Protein AF-A0A3U9QLY7-F1 (afdb_monomer)

Radius of gyration: 13.48 Å; Cα contacts (8 Å, |Δi|>4): 60; chains: 1; bounding box: 34×20×33 Å

Nearest PDB structures (foldseek):
  2a0s-assembly1_A  TM=5.615E-01  e=3.331E+00  Plasmodium vivax
  6j30-assembly1_H  TM=6.116E-01  e=9.975E+00  Saccharomyces cerevisiae S288C
  6jdr-assembly1_A  TM=3.578E-01  e=2.744E+00  Porcine reproductive and respiratory syndrome virus
  8yqu-assembly1_G  TM=4.434E-01  e=7.224E+00  African swine fever virus

Organism: Salmonella enterica I (NCBI:txid59201)

Foldseek 3Di:
DPDDDPPQPPAWAWDDDDPQTWIAGPVGDIGDDDPVVNVVHHHQDPCNVVVVVVVVVVD

Mean predicted aligned error: 7.48 Å

Structure (mmCIF, N/CA/C/O backbone):
data_AF-A0A3U9QLY7-F1
#
_entry.id   AF-A0A3U9QLY7-F1
#
loop_
_atom_site.group_PDB
_atom_site.id
_atom_site.type_symbol
_atom_site.label_atom_id
_atom_site.label_alt_id
_atom_site.label_comp_id
_atom_site.label_asym_id
_atom_site.label_entity_id
_atom_site.label_seq_id
_atom_site.pdbx_PDB_ins_code
_atom_site.Cartn_x
_atom_site.Cartn_y
_atom_site.Cartn_z
_atom_site.occupancy
_atom_site.B_iso_or_equiv
_atom_site.auth_seq_id
_atom_site.auth_comp_id
_atom_site.auth_asym_id
_atom_site.auth_atom_id
_atom_site.pdbx_PDB_model_num
ATOM 1 N N . VAL A 1 1 ? 14.907 1.606 -22.083 1.00 46.88 1 VAL A N 1
ATOM 2 C CA . VAL A 1 1 ? 13.721 0.719 -22.136 1.00 46.88 1 VAL A CA 1
ATOM 3 C C . VAL A 1 1 ? 12.678 1.300 -21.202 1.00 46.88 1 VAL A C 1
A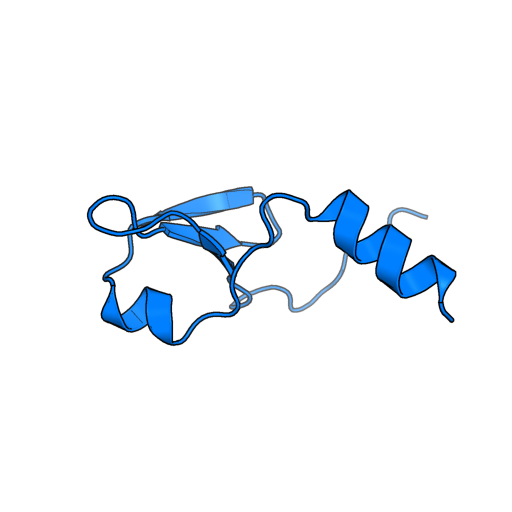TOM 5 O O . VAL A 1 1 ? 12.910 1.304 -20.002 1.00 46.88 1 VAL A O 1
ATOM 8 N N . ASN A 1 2 ? 11.580 1.840 -21.735 1.00 69.69 2 ASN A N 1
ATOM 9 C CA . ASN A 1 2 ? 10.449 2.275 -20.911 1.00 69.69 2 ASN A CA 1
ATOM 10 C C . ASN A 1 2 ? 9.577 1.051 -20.640 1.00 69.69 2 ASN A C 1
ATOM 12 O O . ASN A 1 2 ? 8.676 0.732 -21.413 1.00 69.69 2 ASN A O 1
ATOM 16 N N . TYR A 1 3 ? 9.919 0.312 -19.587 1.00 74.94 3 TYR A N 1
ATOM 17 C CA . TYR A 1 3 ? 9.096 -0.796 -19.127 1.00 74.94 3 TYR A CA 1
ATOM 18 C C . TYR A 1 3 ? 7.814 -0.232 -18.510 1.00 74.94 3 TYR A C 1
ATOM 20 O O . TYR A 1 3 ? 7.868 0.439 -17.482 1.00 74.94 3 TYR A O 1
ATOM 28 N N . ASN A 1 4 ? 6.676 -0.494 -19.153 1.00 72.56 4 ASN A N 1
ATOM 29 C CA . ASN A 1 4 ? 5.363 -0.191 -18.602 1.00 72.56 4 ASN A CA 1
ATOM 30 C C . ASN A 1 4 ? 4.730 -1.498 -18.096 1.00 72.56 4 ASN A C 1
ATOM 32 O O . ASN A 1 4 ? 4.385 -2.352 -18.921 1.00 72.56 4 ASN A O 1
ATOM 36 N N . PRO A 1 5 ? 4.607 -1.696 -16.776 1.00 73.06 5 PRO A N 1
ATOM 37 C CA . PRO A 1 5 ? 3.951 -2.875 -16.224 1.00 73.06 5 PRO A CA 1
ATOM 38 C C . PRO A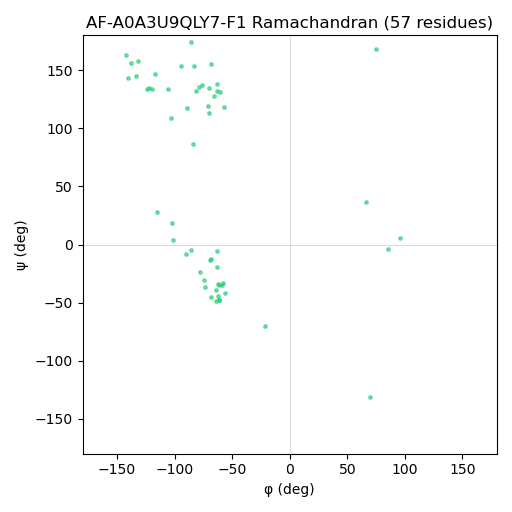 1 5 ? 2.487 -2.952 -16.685 1.00 73.06 5 PRO A C 1
ATOM 40 O O . PRO A 1 5 ? 1.740 -1.978 -16.622 1.00 73.06 5 PRO A O 1
ATOM 43 N N . LYS A 1 6 ? 2.080 -4.131 -17.167 1.00 79.69 6 LYS A N 1
ATOM 44 C CA . LYS A 1 6 ? 0.687 -4.447 -17.519 1.00 79.69 6 LYS A CA 1
ATOM 45 C C . LYS A 1 6 ? 0.007 -5.128 -16.32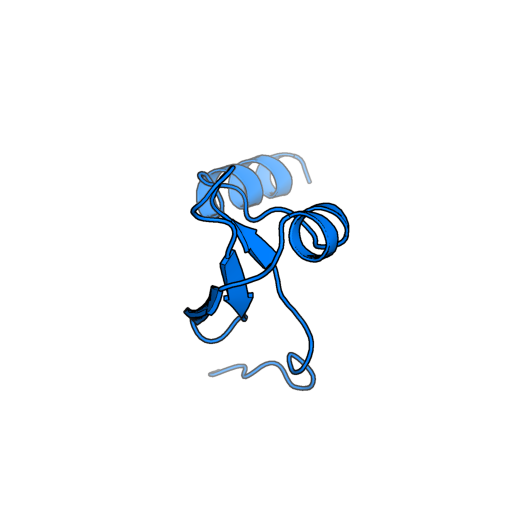6 1.00 79.69 6 LYS A C 1
ATOM 47 O O . LYS A 1 6 ? 0.688 -5.775 -15.538 1.00 79.69 6 LYS A O 1
ATOM 52 N N . ASN A 1 7 ? -1.318 -5.015 -16.225 1.00 78.62 7 ASN A N 1
ATOM 53 C CA . ASN A 1 7 ? -2.144 -5.597 -15.151 1.00 78.62 7 ASN A CA 1
ATOM 54 C C . ASN A 1 7 ? -1.908 -4.996 -13.752 1.00 78.62 7 ASN A C 1
ATOM 56 O O . ASN A 1 7 ? -1.949 -5.711 -12.756 1.00 78.62 7 ASN A O 1
ATOM 60 N N . LEU A 1 8 ? -1.664 -3.685 -13.669 1.00 79.69 8 LEU A N 1
ATOM 61 C CA . LEU A 1 8 ? -1.691 -2.963 -12.388 1.00 79.69 8 LEU A CA 1
ATOM 62 C C . LEU A 1 8 ? -3.096 -2.490 -11.992 1.00 79.69 8 LEU A C 1
ATOM 64 O O . LEU A 1 8 ? -3.282 -1.936 -10.910 1.00 79.69 8 LEU A O 1
ATOM 68 N N . ASP A 1 9 ? -4.077 -2.700 -12.868 1.00 80.19 9 ASP A N 1
ATOM 69 C CA . ASP A 1 9 ? -5.468 -2.366 -12.603 1.00 80.19 9 ASP A CA 1
ATOM 70 C C . ASP A 1 9 ? -5.991 -3.203 -11.426 1.00 80.19 9 ASP A C 1
ATOM 72 O O . ASP A 1 9 ? -5.749 -4.409 -11.350 1.00 80.19 9 ASP A O 1
ATOM 76 N N . GLY A 1 10 ? -6.643 -2.551 -10.465 1.00 82.62 10 GLY A N 1
ATOM 77 C CA . GLY A 1 10 ? -7.079 -3.194 -9.225 1.00 82.62 10 GLY A CA 1
ATOM 78 C C . GLY A 1 10 ? -6.034 -3.251 -8.102 1.00 82.62 10 GLY A C 1
ATOM 79 O O . GLY A 1 10 ? -6.372 -3.685 -6.999 1.00 82.62 10 GLY A O 1
ATOM 80 N N . ILE A 1 11 ? -4.790 -2.803 -8.325 1.00 88.19 11 ILE A N 1
ATOM 81 C CA . ILE A 1 11 ? -3.770 -2.737 -7.266 1.00 88.19 11 ILE A CA 1
ATOM 82 C C . ILE A 1 11 ? -3.836 -1.383 -6.561 1.00 88.19 11 ILE A C 1
ATOM 84 O O . ILE A 1 11 ? -3.556 -0.335 -7.143 1.00 88.19 11 ILE A O 1
ATOM 88 N N . TYR A 1 12 ? -4.151 -1.425 -5.268 1.00 91.25 12 TYR A N 1
ATOM 89 C CA . TYR A 1 12 ? -4.302 -0.241 -4.434 1.00 91.25 12 TYR A CA 1
ATOM 90 C C . TYR A 1 12 ? -3.575 -0.388 -3.101 1.00 91.25 12 TYR A C 1
ATOM 92 O O . TYR A 1 12 ? -3.574 -1.460 -2.493 1.00 91.25 12 TYR A O 1
ATOM 100 N N . PHE A 1 13 ? -3.027 0.721 -2.610 1.00 90.31 13 PHE A N 1
ATOM 101 C CA . PHE A 1 13 ? -2.373 0.802 -1.309 1.00 90.31 13 PHE A CA 1
ATOM 102 C C . PHE A 1 13 ? -3.079 1.808 -0.410 1.00 90.31 13 PHE A C 1
ATOM 104 O O . PHE A 1 13 ? -3.379 2.925 -0.823 1.00 90.31 13 PHE A O 1
ATOM 111 N N . ALA A 1 14 ? -3.325 1.422 0.833 1.00 92.31 14 ALA A N 1
ATOM 112 C CA . ALA A 1 14 ? -3.980 2.248 1.834 1.00 92.31 14 ALA A CA 1
ATOM 113 C C . ALA A 1 14 ? -3.019 3.280 2.451 1.00 92.31 14 ALA A C 1
ATOM 115 O O . ALA A 1 14 ? -1.896 2.942 2.829 1.00 92.31 14 ALA A O 1
ATOM 116 N N . LEU A 1 15 ? -3.481 4.523 2.600 1.00 88.94 15 LEU A N 1
ATOM 117 C CA . LEU A 1 15 ? -2.777 5.633 3.252 1.00 88.94 15 LEU A CA 1
ATOM 118 C C . LEU A 1 15 ? -3.748 6.508 4.064 1.00 88.94 15 LEU A C 1
ATOM 120 O O . LEU A 1 15 ? -4.963 6.425 3.890 1.00 88.94 15 LEU A O 1
ATOM 124 N N . GLY A 1 16 ? -3.209 7.325 4.972 1.00 82.81 16 GLY A N 1
ATOM 125 C CA . GLY A 1 16 ? -4.006 8.079 5.949 1.00 82.81 16 GLY A CA 1
ATOM 126 C C . GLY A 1 16 ? -4.548 7.199 7.085 1.00 82.81 16 GLY A C 1
ATOM 127 O O . GLY A 1 16 ? -4.448 5.976 7.027 1.00 82.81 16 GLY A O 1
ATOM 128 N N . ILE A 1 17 ? -5.067 7.822 8.145 1.00 74.94 17 ILE A N 1
ATOM 129 C CA . ILE A 1 17 ? -5.636 7.152 9.329 1.00 74.94 17 ILE A CA 1
ATOM 130 C C . ILE A 1 17 ? -6.889 7.940 9.754 1.00 74.94 17 ILE A C 1
ATOM 132 O O . ILE A 1 17 ? -6.891 9.167 9.641 1.00 74.94 17 ILE A O 1
ATOM 136 N N . GLY A 1 18 ? -7.937 7.257 10.226 1.00 72.94 18 GLY A N 1
ATOM 137 C CA . GLY A 1 18 ? -9.183 7.883 10.693 1.00 72.94 18 GLY A CA 1
ATOM 138 C C . GLY A 1 18 ? -9.997 8.506 9.555 1.00 72.94 18 GLY A C 1
ATOM 139 O O . GLY A 1 18 ? -10.169 7.887 8.507 1.00 72.94 18 GLY A O 1
ATOM 140 N N . ASP A 1 19 ? -10.444 9.756 9.720 1.00 75.50 19 ASP A N 1
ATOM 141 C CA . ASP A 1 19 ? -11.291 10.481 8.749 1.00 75.50 19 ASP A CA 1
ATOM 142 C C . ASP A 1 19 ? -10.633 10.740 7.379 1.00 75.50 19 ASP A C 1
ATOM 144 O O . ASP A 1 19 ? -11.271 11.242 6.455 1.00 75.50 19 ASP A O 1
ATOM 148 N N . SER A 1 20 ? -9.348 10.410 7.219 1.00 82.56 20 SER A N 1
ATOM 149 C CA . SER A 1 20 ? -8.611 10.576 5.961 1.00 82.56 20 SER A CA 1
ATOM 150 C C . SER A 1 20 ? -8.154 9.253 5.344 1.00 82.56 20 SER A C 1
ATOM 152 O O . SER A 1 20 ? -7.144 9.222 4.636 1.00 82.56 20 SER A O 1
ATOM 154 N N . CYS A 1 21 ? -8.871 8.154 5.601 1.00 89.44 21 CYS A N 1
ATOM 155 C CA . CYS A 1 21 ? -8.628 6.880 4.928 1.00 89.44 21 CYS A CA 1
ATOM 156 C C . CYS A 1 21 ? -8.733 7.034 3.404 1.00 89.44 21 CYS A C 1
ATOM 158 O O . CYS A 1 21 ? -9.775 7.377 2.841 1.00 89.44 21 CYS A O 1
ATOM 160 N N . LYS A 1 22 ? -7.619 6.761 2.727 1.00 92.00 22 LYS A N 1
ATOM 161 C CA . LYS A 1 22 ? -7.508 6.813 1.272 1.00 92.00 22 LYS A CA 1
ATOM 162 C C . LYS A 1 22 ? -6.850 5.545 0.755 1.00 92.00 22 LYS A C 1
ATOM 164 O O . LYS A 1 22 ? -6.112 4.875 1.480 1.00 92.00 22 LYS A O 1
ATOM 169 N N . LYS A 1 23 ? -7.087 5.241 -0.513 1.00 91.94 23 LYS A N 1
ATOM 170 C CA . LYS A 1 23 ? -6.271 4.313 -1.292 1.00 91.94 23 LYS A CA 1
ATOM 171 C C . LYS A 1 23 ? -5.618 5.038 -2.452 1.00 91.94 23 LYS A C 1
ATOM 173 O O . LYS A 1 23 ? -6.217 5.950 -3.011 1.00 91.94 23 LYS A O 1
ATOM 178 N N . LYS A 1 24 ? -4.413 4.616 -2.810 1.00 90.81 24 LYS A N 1
ATOM 179 C CA . LYS A 1 24 ? -3.652 5.136 -3.941 1.00 90.81 24 LYS A CA 1
ATOM 180 C C . LYS A 1 24 ? -3.327 4.009 -4.902 1.00 90.81 24 LYS A C 1
ATOM 182 O O . LYS A 1 24 ? -2.922 2.932 -4.458 1.00 90.81 24 LYS A O 1
ATOM 187 N N . ASP A 1 25 ? -3.524 4.246 -6.190 1.00 89.88 25 ASP A N 1
ATOM 188 C CA . ASP A 1 25 ? -3.087 3.314 -7.230 1.00 89.88 25 ASP A CA 1
ATOM 189 C C . ASP A 1 25 ? -1.619 3.547 -7.630 1.00 89.88 25 ASP A C 1
ATOM 191 O O . ASP A 1 25 ? -0.958 4.493 -7.191 1.00 89.88 25 ASP A O 1
ATOM 195 N N . CYS A 1 26 ? -1.093 2.669 -8.483 1.00 83.12 26 CYS A N 1
ATOM 196 C CA . CYS A 1 26 ? 0.273 2.772 -8.996 1.00 83.12 26 CYS A CA 1
ATOM 197 C C . CYS A 1 26 ? 0.496 3.953 -9.961 1.00 83.12 26 CYS A C 1
ATOM 199 O O . CYS A 1 26 ? 1.647 4.279 -10.248 1.00 83.12 26 CYS A O 1
ATOM 201 N N . TYR A 1 27 ? -0.571 4.586 -10.452 1.00 84.00 27 TYR A N 1
ATOM 202 C CA . TYR A 1 27 ? -0.532 5.774 -11.313 1.00 84.00 27 TYR A CA 1
ATOM 203 C C . TYR A 1 27 ? -0.556 7.079 -10.507 1.00 84.00 27 TYR A C 1
ATOM 205 O O . TYR A 1 27 ? -0.325 8.156 -11.054 1.00 84.00 27 TYR A O 1
ATOM 213 N N . GLY A 1 28 ? -0.774 6.980 -9.196 1.00 82.88 28 GLY A N 1
AT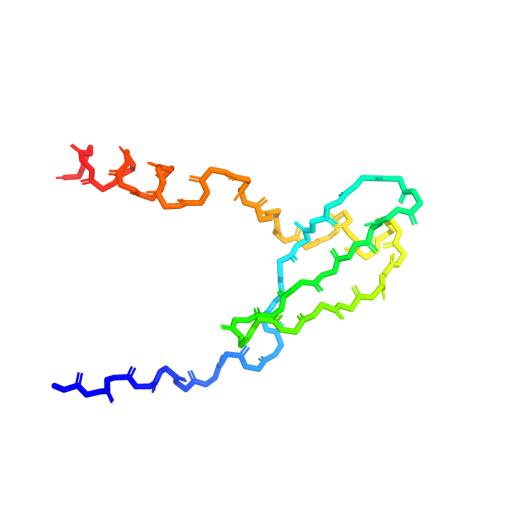OM 214 C CA . GLY A 1 28 ? -0.736 8.088 -8.261 1.00 82.88 28 GLY A CA 1
ATOM 215 C C . GLY A 1 28 ? -2.095 8.706 -7.951 1.00 82.88 28 GLY A C 1
ATOM 216 O O . GLY A 1 28 ? -2.109 9.693 -7.211 1.00 82.88 28 GLY A O 1
ATOM 217 N N . ASN A 1 29 ? -3.207 8.146 -8.436 1.00 88.44 29 ASN A N 1
ATOM 218 C CA . ASN A 1 29 ? -4.534 8.670 -8.110 1.00 88.44 29 ASN A CA 1
ATOM 219 C C . ASN A 1 29 ? -4.935 8.265 -6.691 1.00 88.44 29 ASN A C 1
ATOM 221 O O . ASN A 1 29 ? -4.732 7.118 -6.289 1.00 88.44 29 ASN A O 1
ATOM 225 N N . ASP A 1 30 ? -5.520 9.203 -5.948 1.00 90.94 30 ASP A N 1
ATOM 226 C CA . ASP A 1 30 ? -5.993 8.992 -4.583 1.00 90.94 30 ASP A CA 1
ATOM 227 C C . ASP A 1 30 ? -7.524 8.901 -4.556 1.00 90.94 30 ASP A C 1
ATOM 229 O O . ASP A 1 30 ? -8.227 9.743 -5.116 1.00 90.94 30 ASP A O 1
ATOM 233 N N . PHE A 1 31 ? -8.045 7.908 -3.843 1.00 91.44 31 PHE A N 1
ATOM 234 C CA . PHE A 1 31 ? -9.474 7.668 -3.677 1.00 91.44 31 PHE A CA 1
ATOM 235 C C . PHE A 1 31 ? -9.812 7.634 -2.194 1.00 91.44 31 PHE A C 1
ATOM 237 O O . PHE A 1 31 ? -9.129 6.969 -1.414 1.00 91.44 31 PHE A O 1
ATOM 244 N N . LEU A 1 32 ? -10.878 8.325 -1.799 1.00 91.94 32 LEU A N 1
ATOM 245 C CA . LEU A 1 32 ? -11.429 8.207 -0.451 1.00 91.94 32 LEU A CA 1
ATOM 246 C C . LEU A 1 32 ? -12.076 6.834 -0.283 1.00 91.94 32 LEU A C 1
ATOM 248 O O . LEU A 1 32 ? -12.805 6.378 -1.164 1.00 91.94 32 LEU A O 1
ATOM 252 N N . ILE A 1 33 ? -11.804 6.188 0.846 1.00 91.75 33 ILE A N 1
ATOM 253 C CA . ILE A 1 33 ? -12.365 4.880 1.184 1.00 91.75 33 ILE A CA 1
ATOM 254 C C . ILE A 1 33 ? -12.775 4.833 2.646 1.00 91.75 33 ILE A C 1
ATOM 256 O O . ILE A 1 33 ? -12.240 5.554 3.487 1.00 91.75 33 ILE A O 1
ATOM 260 N N . SER A 1 34 ? -13.702 3.936 2.962 1.00 91.06 34 SER A N 1
ATOM 261 C CA . SER A 1 34 ? -14.058 3.653 4.348 1.00 91.06 34 SER A CA 1
ATOM 262 C C . SER A 1 34 ? -12.912 2.956 5.084 1.00 91.06 34 SER A C 1
ATOM 264 O O . SER A 1 34 ? -12.105 2.236 4.490 1.00 91.06 34 SER A O 1
ATOM 266 N N . GLU A 1 35 ? -12.892 3.090 6.408 1.00 88.31 35 GLU A N 1
ATOM 267 C CA . GLU A 1 35 ? -11.900 2.431 7.263 1.00 88.31 35 GLU A CA 1
ATOM 268 C C . GLU A 1 35 ? -11.913 0.895 7.106 1.00 88.31 35 GLU A C 1
ATOM 270 O O . GLU A 1 35 ? -10.869 0.245 7.163 1.00 88.31 35 GLU A O 1
ATOM 275 N N . SER A 1 36 ? -13.085 0.306 6.843 1.00 90.19 36 SER A N 1
ATOM 276 C CA . SER A 1 36 ? -13.239 -1.130 6.581 1.00 90.19 36 SER A CA 1
ATOM 277 C C . SER A 1 36 ? -12.469 -1.579 5.338 1.00 90.19 36 SER A C 1
ATOM 279 O O . SER A 1 36 ? -11.705 -2.539 5.417 1.00 90.19 36 SER A O 1
ATOM 281 N N . GLU A 1 37 ? -12.598 -0.863 4.213 1.00 89.44 37 GLU A N 1
ATOM 282 C CA . GLU A 1 37 ? -11.782 -1.122 3.016 1.00 89.44 37 GLU A CA 1
ATOM 283 C C . GLU A 1 37 ? -10.303 -0.883 3.324 1.00 89.44 37 GLU A C 1
ATOM 285 O O . GLU A 1 37 ? -9.452 -1.714 3.001 1.00 89.44 37 GLU A O 1
ATOM 290 N N . TRP A 1 38 ? -9.997 0.215 4.021 1.00 91.56 38 TRP A N 1
ATOM 291 C CA . TRP A 1 38 ? -8.626 0.587 4.353 1.00 91.56 38 TRP A CA 1
ATOM 292 C C . TRP A 1 38 ? -7.913 -0.531 5.102 1.00 91.56 38 TRP A C 1
ATOM 294 O O . TRP A 1 38 ? -6.769 -0.833 4.771 1.00 91.56 38 TRP A O 1
ATOM 304 N N . LYS A 1 39 ? -8.579 -1.199 6.054 1.00 88.69 39 LYS A N 1
ATOM 305 C CA . LYS A 1 39 ? -8.030 -2.330 6.824 1.00 88.69 39 LYS A CA 1
ATOM 306 C C . LYS A 1 39 ? -7.661 -3.527 5.948 1.00 88.69 39 LYS A C 1
ATOM 308 O O . LYS A 1 39 ? -6.634 -4.143 6.230 1.00 88.69 39 LYS A O 1
ATOM 313 N N . THR A 1 40 ? -8.407 -3.790 4.877 1.00 90.25 40 THR A N 1
ATOM 314 C CA . THR A 1 40 ? -8.165 -4.931 3.971 1.00 90.25 40 THR A CA 1
ATOM 315 C C . THR A 1 40 ? -7.012 -4.717 2.986 1.00 90.25 40 THR A C 1
ATOM 317 O O . THR A 1 40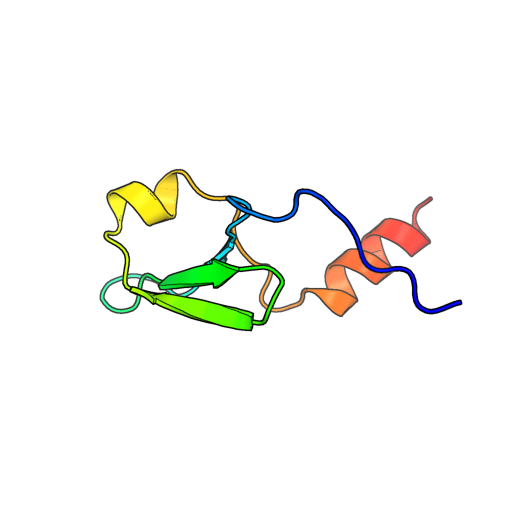 ? -6.405 -5.684 2.536 1.00 90.25 40 THR A O 1
ATOM 320 N N . LEU A 1 41 ? -6.668 -3.464 2.676 1.00 89.94 41 LEU A N 1
ATOM 321 C CA . LEU A 1 41 ? -5.640 -3.134 1.684 1.00 89.94 41 LEU A CA 1
ATOM 322 C C . LEU A 1 41 ? -4.211 -3.187 2.250 1.00 89.94 41 LEU A C 1
ATOM 324 O O . LEU A 1 41 ? -4.004 -2.930 3.439 1.00 89.94 41 LEU A O 1
ATOM 328 N N . PRO A 1 42 ? -3.183 -3.445 1.426 1.00 89.00 42 PRO A N 1
ATOM 329 C CA . PRO A 1 42 ? -1.791 -3.300 1.846 1.00 89.00 42 PRO A CA 1
ATOM 330 C C . PRO A 1 42 ? -1.487 -1.837 2.194 1.00 89.00 42 PRO A C 1
ATOM 332 O O . PRO A 1 42 ? -1.928 -0.924 1.498 1.00 89.00 42 PRO A O 1
ATOM 335 N N . LYS A 1 43 ? -0.745 -1.585 3.280 1.00 87.88 43 LYS A N 1
ATOM 336 C CA . LYS A 1 43 ? -0.457 -0.207 3.713 1.00 87.88 43 LYS A CA 1
ATOM 337 C C . LYS A 1 43 ? 0.702 0.358 2.913 1.00 87.88 43 LYS A C 1
ATOM 339 O O . LYS A 1 43 ? 1.748 -0.280 2.790 1.00 87.88 43 LYS A O 1
ATOM 344 N N . LEU A 1 44 ? 0.521 1.565 2.399 1.00 83.81 44 LEU A N 1
ATOM 345 C CA . LEU A 1 44 ? 1.585 2.305 1.752 1.00 83.81 44 LEU A CA 1
ATOM 346 C C . LEU A 1 44 ? 2.580 2.748 2.828 1.00 83.81 44 LEU A C 1
ATOM 348 O O . LEU A 1 44 ? 2.212 3.479 3.750 1.00 83.81 44 LEU A O 1
ATOM 352 N N . SER A 1 45 ? 3.837 2.307 2.734 1.00 78.56 45 SER A N 1
ATOM 353 C CA . SER A 1 45 ? 4.849 2.789 3.676 1.00 78.56 45 SER A CA 1
ATOM 354 C C . SER A 1 45 ? 5.090 4.287 3.448 1.00 78.56 45 SER A C 1
ATOM 356 O O . SER A 1 45 ? 5.433 4.676 2.326 1.00 78.56 45 SER A O 1
ATOM 358 N N . PRO A 1 46 ? 5.017 5.133 4.495 1.00 73.56 46 PRO A N 1
ATOM 359 C CA . PRO A 1 46 ? 5.382 6.547 4.393 1.00 73.56 46 PRO A CA 1
ATOM 360 C C . PRO A 1 46 ? 6.867 6.737 4.054 1.00 73.56 46 PRO A C 1
ATOM 362 O O . PRO A 1 46 ? 7.268 7.793 3.575 1.00 73.56 46 PRO A O 1
ATOM 365 N N . LYS A 1 47 ? 7.691 5.706 4.279 1.00 74.69 47 LYS A N 1
ATOM 366 C CA . LYS A 1 47 ? 9.120 5.681 3.962 1.00 74.69 47 LYS A CA 1
ATOM 367 C C . LYS A 1 47 ? 9.414 4.877 2.692 1.00 74.69 47 LYS A C 1
ATOM 369 O O . LYS A 1 47 ? 10.560 4.496 2.494 1.00 74.69 47 LYS A O 1
ATOM 374 N N . GLY A 1 48 ? 8.413 4.631 1.838 1.00 73.25 48 GLY A N 1
ATOM 375 C CA . GLY A 1 48 ? 8.438 3.736 0.669 1.00 73.25 48 GLY A CA 1
ATOM 37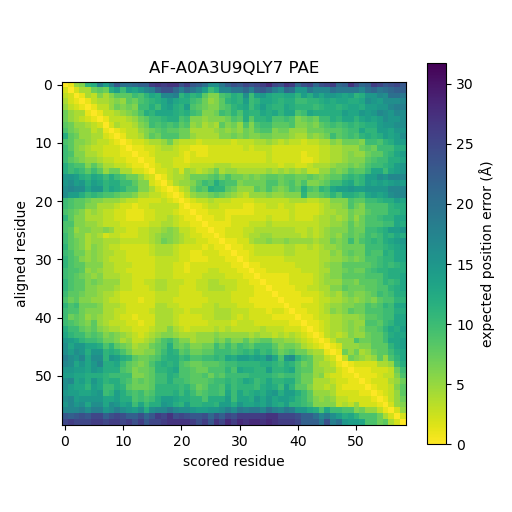6 C C . GLY A 1 48 ? 9.822 3.418 0.093 1.00 73.25 48 GLY A C 1
ATOM 377 O O . GLY A 1 48 ? 10.317 2.308 0.265 1.00 73.25 48 GLY A O 1
ATOM 378 N N . GLY A 1 49 ? 10.476 4.395 -0.543 1.00 69.81 49 GLY A N 1
ATOM 379 C CA . GLY A 1 49 ? 11.787 4.191 -1.174 1.00 69.81 49 GLY A CA 1
AT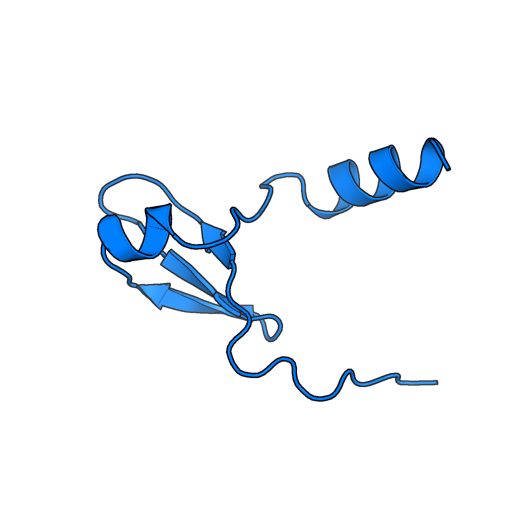OM 380 C C . GLY A 1 49 ? 12.915 3.802 -0.209 1.00 69.81 49 GLY A C 1
ATOM 381 O O . GLY A 1 49 ? 13.777 3.008 -0.574 1.00 69.81 49 GLY A O 1
ATOM 382 N N . PHE A 1 50 ? 12.902 4.314 1.022 1.00 77.69 50 PHE A N 1
ATOM 383 C CA . PHE A 1 50 ? 13.856 3.931 2.062 1.00 77.69 50 PHE A CA 1
ATOM 384 C C . PHE A 1 50 ? 13.636 2.485 2.521 1.00 77.69 50 PHE A C 1
ATOM 386 O O . PHE A 1 50 ? 14.598 1.729 2.598 1.00 77.69 50 PHE A O 1
ATOM 393 N N . ASP A 1 51 ? 12.388 2.071 2.768 1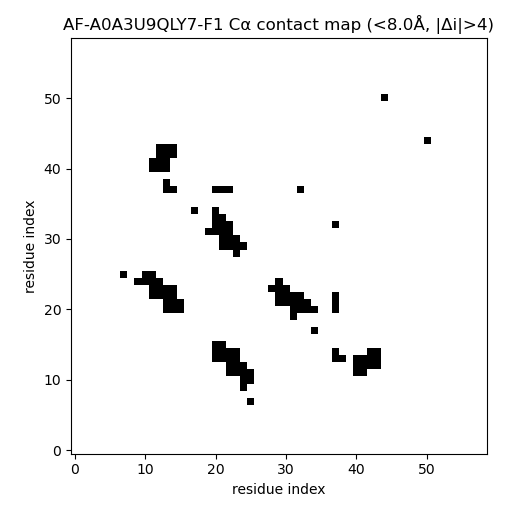.00 75.38 51 ASP A N 1
ATOM 394 C CA . ASP A 1 51 ? 12.086 0.685 3.159 1.00 75.38 51 ASP A CA 1
ATOM 395 C C . ASP A 1 51 ? 12.427 -0.317 2.052 1.00 75.38 51 ASP A C 1
ATOM 397 O O . ASP A 1 51 ? 12.947 -1.394 2.340 1.00 75.38 51 ASP A O 1
ATOM 401 N N . ILE A 1 52 ? 12.161 0.030 0.789 1.00 74.31 52 ILE A N 1
ATOM 402 C CA . ILE A 1 52 ? 12.502 -0.818 -0.361 1.00 74.31 52 ILE A CA 1
ATOM 403 C C . ILE A 1 52 ? 14.020 -0.975 -0.470 1.00 74.31 52 ILE A C 1
ATOM 405 O O . ILE A 1 52 ? 14.502 -2.101 -0.565 1.00 74.31 52 ILE A O 1
ATOM 409 N N . LYS A 1 53 ? 14.777 0.129 -0.407 1.00 75.88 53 LYS A N 1
ATOM 410 C CA . LYS A 1 53 ? 16.247 0.091 -0.458 1.00 75.88 53 LYS A CA 1
ATOM 411 C C . LYS A 1 53 ? 16.827 -0.701 0.705 1.00 75.88 53 LYS A C 1
ATOM 413 O O . LYS A 1 53 ? 17.566 -1.643 0.465 1.00 75.88 53 LYS A O 1
ATOM 418 N N . LYS A 1 54 ? 16.372 -0.432 1.929 1.00 80.44 54 LYS A N 1
ATOM 419 C CA . LYS A 1 54 ? 16.798 -1.172 3.120 1.00 80.44 54 LYS A CA 1
ATOM 420 C C . LYS A 1 54 ? 16.510 -2.676 3.020 1.00 80.44 54 LYS A C 1
ATOM 422 O O . LYS A 1 54 ? 17.282 -3.471 3.538 1.00 80.44 54 LYS A O 1
ATOM 427 N N . ARG A 1 55 ? 15.404 -3.084 2.384 1.00 73.50 55 ARG A N 1
ATOM 428 C CA . ARG A 1 55 ? 15.093 -4.505 2.134 1.00 73.50 55 ARG A CA 1
ATOM 429 C C . ARG A 1 55 ? 15.968 -5.117 1.039 1.00 73.50 55 ARG A C 1
ATOM 431 O O . ARG A 1 55 ? 16.318 -6.283 1.156 1.00 73.50 55 ARG A O 1
ATOM 438 N N . LEU A 1 56 ? 16.300 -4.353 -0.001 1.00 73.44 56 LEU A N 1
ATOM 439 C CA . LEU A 1 56 ? 17.172 -4.790 -1.098 1.00 73.44 56 LEU A CA 1
ATOM 440 C C . LEU A 1 56 ? 18.649 -4.856 -0.691 1.00 73.44 56 LEU A C 1
ATOM 442 O O . LEU A 1 56 ? 19.366 -5.703 -1.196 1.00 73.44 56 LEU A O 1
ATOM 446 N N . GLU A 1 57 ? 19.097 -4.007 0.234 1.00 68.50 57 GLU A N 1
ATOM 447 C CA . GLU A 1 57 ? 20.462 -4.027 0.786 1.00 68.50 57 GLU A CA 1
ATOM 448 C C . GLU A 1 57 ? 20.748 -5.264 1.656 1.00 68.50 57 GLU A C 1
ATOM 450 O O . GLU A 1 57 ? 21.899 -5.520 1.996 1.00 68.50 57 GLU A O 1
ATOM 455 N N . ILE A 1 58 ? 19.714 -6.024 2.030 1.00 53.91 58 ILE A N 1
ATOM 456 C CA . ILE A 1 58 ? 19.826 -7.256 2.828 1.00 53.91 58 ILE A CA 1
ATOM 457 C C . ILE A 1 58 ? 19.720 -8.518 1.933 1.00 53.91 58 ILE A C 1
ATOM 459 O O . ILE A 1 58 ? 19.739 -9.630 2.455 1.00 53.91 58 ILE A O 1
ATOM 463 N N . ALA A 1 59 ? 19.622 -8.379 0.602 1.00 46.75 59 ALA A N 1
ATOM 464 C CA . ALA A 1 59 ? 19.522 -9.501 -0.344 1.00 46.75 59 ALA A CA 1
ATOM 465 C C . ALA A 1 59 ? 20.864 -9.873 -0.993 1.00 46.75 59 ALA A C 1
ATOM 467 O O . ALA A 1 59 ? 21.597 -8.952 -1.417 1.00 46.75 59 ALA A O 1
#

Secondary structure (DSSP, 8-state):
-----S--TT-EEEE--GGG-EEEETT--EEE--HHHHHHSPBPPTTHHHHHHHHHTT-

pLDDT: mean 81.12, std 10.41, range [46.75, 92.31]

Sequence (59 aa):
VNYNPKNLDGIYFALGIGDSCKKKDCYGNDFLISESEWKTLPKLSPKGGFDIKKRLE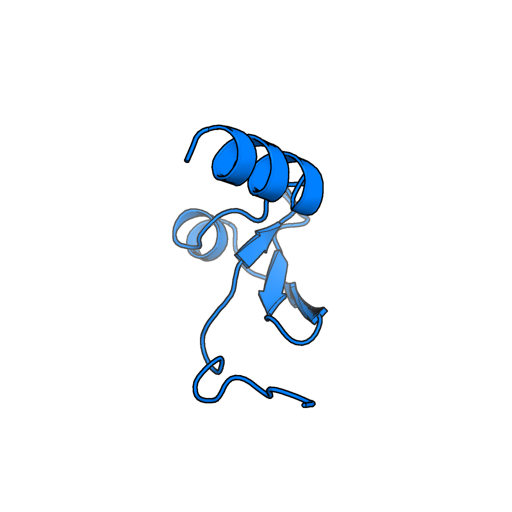IA

Solvent-accessible surface area (backbone atoms only — not comparable to full-atom values): 3724 Å² total; per-residue (Å²): 132,90,82,74,86,78,86,58,79,92,49,55,27,18,39,72,67,75,101,52,21,25,33,32,38,91,88,67,54,77,40,84,45,54,63,72,60,39,70,75,37,55,70,54,58,94,54,46,72,60,56,51,48,59,57,54,75,74,107